Protein AF-R7NFV8-F1 (afdb_monomer_lite)

Sequence (169 aa):
MNHKGFTILELLISIALISVVLLLLLKVMMSLEVINHDTSYASDDEIARTEMIKKIEQDFLDYHLNGLTIKKENDSLIIELQLDELKRITVTSNSIMYDDEEYFLKSKNASYDLCLDYEYMDLEQDYYLLTFSIPVLIEGVNTTKQDDLTFTYLGMKNENTSYPSTYTC

Radius of gyration: 20.71 Å; chains: 1; bounding box: 67×46×41 Å

Structure (mmCIF, N/CA/C/O backbone):
data_AF-R7NFV8-F1
#
_entry.id   AF-R7NFV8-F1
#
loop_
_atom_site.group_PDB
_atom_site.id
_atom_site.type_symbol
_atom_site.label_atom_id
_atom_site.label_alt_id
_atom_site.label_comp_id
_atom_site.label_asym_id
_atom_site.label_entity_id
_atom_site.label_seq_id
_atom_site.pdbx_PDB_ins_code
_atom_site.Cartn_x
_atom_site.Cartn_y
_atom_site.Cartn_z
_atom_site.occupancy
_atom_site.B_iso_or_equiv
_atom_site.auth_seq_id
_atom_site.auth_comp_id
_atom_site.auth_asym_id
_atom_site.auth_atom_id
_atom_site.pdbx_PDB_model_num
ATOM 1 N N . MET A 1 1 ? 49.005 28.735 -12.811 1.00 37.06 1 MET A N 1
ATOM 2 C CA . MET A 1 1 ? 47.744 29.138 -12.151 1.00 37.06 1 MET A CA 1
ATOM 3 C C . MET A 1 1 ? 46.679 29.207 -13.238 1.00 37.06 1 MET A C 1
ATOM 5 O O . MET A 1 1 ? 46.740 30.099 -14.068 1.00 37.06 1 MET A O 1
ATOM 9 N N . ASN A 1 2 ? 45.834 28.180 -13.356 1.00 43.53 2 ASN A N 1
ATOM 10 C CA . ASN A 1 2 ? 44.976 27.961 -14.527 1.00 43.53 2 ASN A CA 1
ATOM 11 C C . ASN A 1 2 ? 43.636 28.687 -14.318 1.00 43.53 2 ASN A C 1
ATOM 13 O O . ASN A 1 2 ? 42.819 28.237 -13.520 1.00 43.53 2 ASN A O 1
ATOM 17 N N . HIS A 1 3 ? 43.432 29.839 -14.958 1.00 51.91 3 HIS A N 1
ATOM 18 C CA . HIS A 1 3 ? 42.148 30.545 -14.927 1.00 51.91 3 HIS A CA 1
ATOM 19 C C . HIS A 1 3 ? 41.185 29.863 -15.906 1.00 51.91 3 HIS A C 1
ATOM 21 O O . HIS A 1 3 ? 41.118 30.224 -17.078 1.00 51.91 3 HIS A O 1
ATOM 27 N N . LYS A 1 4 ? 40.457 28.844 -15.435 1.00 56.81 4 LYS A N 1
ATOM 28 C CA . LYS A 1 4 ? 39.289 28.321 -16.151 1.00 56.81 4 LYS A CA 1
ATOM 29 C C . LYS A 1 4 ? 38.144 29.316 -15.959 1.00 56.81 4 LYS A C 1
ATOM 31 O O . LYS A 1 4 ? 37.548 29.369 -14.889 1.00 56.81 4 LYS A O 1
ATOM 36 N N . GLY A 1 5 ? 37.898 30.149 -16.967 1.00 60.69 5 GLY A N 1
ATOM 37 C CA . GLY A 1 5 ? 36.712 30.999 -17.016 1.00 60.69 5 GLY A CA 1
ATOM 38 C C . GLY A 1 5 ? 35.465 30.132 -17.163 1.00 60.69 5 GLY A C 1
ATOM 39 O O . GLY A 1 5 ? 35.409 29.296 -18.061 1.00 60.69 5 GLY A O 1
ATOM 40 N N . PHE A 1 6 ? 34.497 30.321 -16.268 1.00 66.62 6 PHE A N 1
ATOM 41 C CA . PHE A 1 6 ? 33.158 29.745 -16.383 1.00 66.62 6 PHE A CA 1
ATOM 42 C C . PHE A 1 6 ? 32.516 30.217 -17.691 1.00 66.62 6 PHE A C 1
ATOM 44 O O . PHE A 1 6 ? 32.538 31.415 -17.991 1.00 66.62 6 PHE A O 1
ATOM 51 N N . THR A 1 7 ? 31.955 29.303 -18.481 1.00 81.06 7 THR A N 1
ATOM 52 C CA . THR A 1 7 ? 31.259 29.695 -19.710 1.00 81.06 7 THR A CA 1
ATOM 53 C C . THR A 1 7 ? 29.875 30.261 -19.379 1.00 81.06 7 THR A C 1
ATOM 55 O O . THR A 1 7 ? 29.208 29.828 -18.440 1.00 81.06 7 THR A O 1
ATOM 58 N N . ILE A 1 8 ? 29.409 31.236 -20.166 1.00 76.50 8 ILE A N 1
ATOM 59 C CA . ILE A 1 8 ? 28.071 31.845 -20.004 1.00 76.50 8 ILE A CA 1
ATOM 60 C C . ILE A 1 8 ? 26.961 30.778 -20.093 1.00 76.50 8 ILE A C 1
ATOM 62 O O . ILE A 1 8 ? 25.933 30.890 -19.429 1.00 76.50 8 ILE A O 1
ATOM 66 N N . LEU A 1 9 ? 27.188 29.715 -20.869 1.00 81.12 9 LEU A N 1
ATOM 67 C CA . LEU A 1 9 ? 26.267 28.588 -21.002 1.00 81.12 9 LEU A CA 1
ATOM 68 C C . LEU A 1 9 ? 26.143 27.779 -19.699 1.00 81.12 9 LEU A C 1
ATOM 70 O O . LEU A 1 9 ? 25.030 27.488 -19.270 1.00 81.12 9 LEU A O 1
ATOM 74 N N . GLU A 1 10 ? 27.260 27.464 -19.038 1.00 75.50 10 GLU A N 1
ATOM 75 C CA . GLU A 1 10 ? 27.258 26.768 -17.740 1.00 75.50 10 GLU A CA 1
ATOM 76 C C . GLU A 1 10 ? 26.573 27.603 -16.649 1.00 75.50 10 GLU A C 1
ATOM 78 O O . GLU A 1 10 ? 25.870 27.058 -15.794 1.00 75.50 10 GLU A O 1
ATOM 83 N N . LEU A 1 11 ? 26.713 28.932 -16.708 1.00 82.88 11 LEU A N 1
ATOM 84 C CA . LEU A 1 11 ? 26.021 29.852 -15.806 1.00 82.88 11 LEU A CA 1
ATOM 85 C C . LEU A 1 11 ? 24.496 29.794 -16.001 1.00 82.88 11 LEU A C 1
ATOM 87 O O . LEU A 1 11 ? 23.756 29.692 -15.024 1.00 82.88 11 LEU A O 1
ATOM 91 N N . LEU A 1 12 ? 24.022 29.816 -17.251 1.00 84.69 12 LEU A N 1
ATOM 92 C CA . LEU A 1 12 ? 22.592 29.740 -17.570 1.00 84.69 12 LEU A CA 1
ATOM 93 C C . LEU A 1 12 ? 21.969 28.408 -17.134 1.00 84.69 12 LEU A C 1
ATOM 95 O O . LEU A 1 12 ? 20.886 28.406 -16.549 1.00 84.69 12 LEU A O 1
ATOM 99 N N . ILE A 1 13 ? 22.667 27.290 -17.360 1.00 85.88 13 ILE A N 1
ATOM 100 C CA . ILE A 1 13 ? 22.213 25.960 -16.927 1.00 85.88 13 ILE A CA 1
ATOM 101 C C . ILE A 1 13 ? 22.124 25.897 -15.396 1.00 85.88 13 ILE A C 1
ATOM 103 O O . ILE A 1 13 ? 21.142 25.395 -14.853 1.00 85.88 13 ILE A O 1
ATOM 107 N N . SER A 1 14 ? 23.108 26.463 -14.694 1.00 87.38 14 SER A N 1
ATOM 108 C CA . SER A 1 14 ? 23.129 26.483 -13.227 1.00 87.38 14 SER A CA 1
ATOM 109 C C . SER A 1 14 ? 21.965 27.291 -12.644 1.00 87.38 14 SER A C 1
ATOM 111 O O . SER A 1 14 ? 21.309 26.837 -11.711 1.00 87.38 14 SER A O 1
ATOM 113 N N . ILE A 1 15 ? 21.653 28.459 -13.220 1.00 89.38 15 ILE A N 1
ATOM 114 C CA . ILE A 1 15 ? 20.512 29.287 -12.790 1.00 89.38 15 ILE A CA 1
ATOM 115 C C . ILE A 1 15 ? 19.184 28.558 -13.040 1.00 89.38 15 ILE A C 1
ATOM 117 O O . ILE A 1 15 ? 18.310 28.568 -12.172 1.00 89.38 15 ILE A O 1
ATOM 121 N N . ALA A 1 16 ? 19.040 27.891 -14.189 1.00 86.88 16 ALA A N 1
ATOM 122 C CA . ALA A 1 16 ? 17.842 27.118 -14.508 1.00 86.88 16 ALA A CA 1
ATOM 123 C C . ALA A 1 16 ? 17.628 25.965 -13.513 1.00 86.88 16 ALA A C 1
ATOM 125 O O . ALA A 1 16 ? 16.528 25.808 -12.984 1.00 86.88 16 ALA A O 1
ATOM 126 N N . LEU A 1 17 ? 18.684 25.212 -13.190 1.00 82.75 17 LEU A N 1
ATOM 127 C CA . LEU A 1 17 ? 18.621 24.127 -12.207 1.00 82.75 17 LEU A CA 1
ATOM 128 C C . LEU A 1 17 ? 18.264 24.640 -10.807 1.00 82.75 17 LEU A C 1
ATOM 130 O O . LEU A 1 17 ? 17.377 24.082 -10.168 1.00 82.75 17 LEU A O 1
ATOM 134 N N . ILE A 1 18 ? 18.884 25.734 -10.352 1.00 91.31 18 ILE A N 1
ATOM 135 C CA . ILE A 1 18 ? 18.576 26.337 -9.044 1.00 91.31 18 ILE A CA 1
ATOM 136 C C . ILE A 1 18 ? 17.110 26.785 -8.986 1.00 91.31 18 ILE A C 1
ATOM 138 O O . ILE A 1 18 ? 16.441 26.564 -7.979 1.00 91.31 18 ILE A O 1
ATOM 142 N N . SER A 1 19 ? 16.586 27.363 -10.070 1.00 89.12 19 SER A N 1
ATOM 143 C CA . SER A 1 19 ? 15.182 27.777 -10.151 1.00 89.12 19 SER A CA 1
ATOM 144 C C . SER A 1 19 ? 14.215 26.595 -10.060 1.00 89.12 19 SER A C 1
ATOM 146 O O . SER A 1 19 ? 13.200 26.691 -9.372 1.00 89.12 19 SER A O 1
ATOM 148 N N . VAL A 1 20 ? 14.510 25.484 -10.739 1.00 89.69 20 VAL A N 1
ATOM 149 C CA . VAL A 1 20 ? 13.684 24.266 -10.674 1.00 89.69 20 VAL A CA 1
ATOM 150 C C . VAL A 1 20 ? 13.708 23.680 -9.265 1.00 89.69 20 VAL A C 1
ATOM 152 O O . VAL A 1 20 ? 12.654 23.374 -8.713 1.00 89.69 20 VAL A O 1
ATOM 155 N N . VAL A 1 21 ? 14.887 23.601 -8.644 1.00 90.44 21 VAL A N 1
ATOM 156 C CA . VAL A 1 21 ? 15.030 23.118 -7.263 1.00 90.44 21 VAL A CA 1
ATOM 157 C C . VAL A 1 21 ? 14.253 24.003 -6.284 1.00 90.44 21 VAL A C 1
ATOM 159 O O . VAL A 1 21 ? 13.533 23.481 -5.438 1.00 90.44 21 VAL A O 1
ATOM 162 N N . LEU A 1 22 ? 14.316 25.331 -6.423 1.00 87.06 22 LEU A N 1
ATOM 163 C CA . LEU A 1 22 ? 13.552 26.259 -5.583 1.00 87.06 22 LEU A CA 1
ATOM 164 C C . LEU A 1 22 ? 12.037 26.071 -5.722 1.00 87.06 22 LEU A C 1
ATOM 166 O O . LEU A 1 22 ? 11.333 26.097 -4.716 1.00 87.06 22 LEU A O 1
ATOM 170 N N . LEU A 1 23 ? 11.534 25.852 -6.940 1.00 85.50 23 LEU A N 1
ATOM 171 C CA . LEU A 1 23 ? 10.111 25.581 -7.175 1.00 85.50 23 LEU A CA 1
ATOM 172 C C . LEU A 1 23 ? 9.665 24.261 -6.535 1.00 85.50 23 LEU A C 1
ATOM 174 O O . LEU A 1 23 ? 8.587 24.201 -5.944 1.00 85.50 23 LEU A O 1
ATOM 178 N N . LEU A 1 24 ? 10.501 23.221 -6.608 1.00 81.62 24 LEU A N 1
ATOM 179 C CA . LEU A 1 24 ? 10.239 21.943 -5.943 1.00 81.62 24 LEU A CA 1
ATOM 180 C C . LEU A 1 24 ? 10.214 22.104 -4.416 1.00 81.62 24 LEU A C 1
ATOM 182 O O . LEU A 1 24 ? 9.286 21.621 -3.774 1.00 81.62 24 LEU A O 1
ATOM 186 N N . LEU A 1 25 ? 11.165 22.846 -3.838 1.00 82.50 25 LEU A N 1
ATOM 187 C CA . LEU A 1 25 ? 11.202 23.128 -2.398 1.00 82.50 25 LEU A CA 1
ATOM 188 C C . LEU A 1 25 ? 9.992 23.949 -1.930 1.00 82.50 25 LEU A C 1
ATOM 190 O O . LEU A 1 25 ? 9.423 23.652 -0.883 1.00 82.50 25 LEU A O 1
ATOM 194 N N . LEU A 1 26 ? 9.554 24.935 -2.718 1.00 84.44 26 LEU A N 1
ATOM 195 C CA . LEU A 1 26 ? 8.332 25.704 -2.457 1.00 84.44 26 LEU A CA 1
ATOM 196 C C . LEU A 1 26 ? 7.086 24.815 -2.465 1.00 84.44 26 LEU A C 1
ATOM 198 O O . LEU A 1 26 ? 6.229 24.954 -1.596 1.00 84.44 26 LEU A O 1
ATOM 202 N N . LYS A 1 27 ? 6.995 23.876 -3.414 1.00 73.56 27 LYS A N 1
ATOM 203 C CA . LYS A 1 27 ? 5.900 22.900 -3.474 1.00 73.56 27 LYS A CA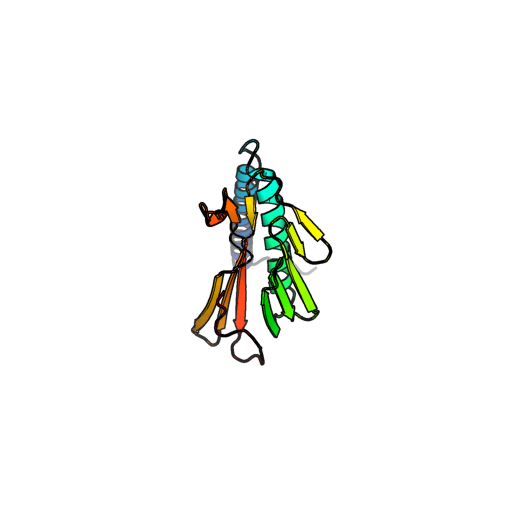 1
ATOM 204 C C . LYS A 1 27 ? 5.889 21.992 -2.242 1.00 73.56 27 LYS A C 1
ATOM 206 O O . LYS A 1 27 ? 4.822 21.742 -1.687 1.00 73.56 27 LYS A O 1
ATOM 211 N N . VAL A 1 28 ? 7.060 21.544 -1.789 1.00 74.25 28 VAL A N 1
ATOM 212 C CA . VAL A 1 28 ? 7.200 20.753 -0.556 1.00 74.25 28 VAL A CA 1
ATOM 213 C C . VAL A 1 28 ? 6.790 21.573 0.669 1.00 74.25 28 VAL A C 1
ATOM 215 O O . VAL A 1 28 ? 5.993 21.092 1.464 1.00 74.25 28 VAL A O 1
ATOM 218 N N . MET A 1 29 ? 7.246 22.825 0.795 1.00 69.69 29 MET A N 1
ATOM 219 C CA . MET A 1 29 ? 6.837 23.719 1.888 1.00 69.69 29 MET A CA 1
ATOM 220 C C . MET A 1 29 ? 5.328 23.957 1.918 1.00 69.69 29 MET A C 1
ATOM 222 O O . MET A 1 29 ? 4.729 23.842 2.978 1.00 69.69 29 MET A O 1
ATOM 226 N N . MET A 1 30 ? 4.706 24.244 0.771 1.00 70.88 30 MET A N 1
ATOM 227 C CA . MET A 1 30 ? 3.252 24.420 0.698 1.00 70.88 30 MET A CA 1
ATOM 228 C C . MET A 1 30 ? 2.504 23.134 1.065 1.00 70.88 30 MET A C 1
ATOM 230 O O . MET A 1 30 ? 1.488 23.199 1.745 1.00 70.88 30 MET A O 1
ATOM 234 N N . SER A 1 31 ? 3.024 21.967 0.674 1.00 61.91 31 SER A N 1
ATOM 235 C CA . SER A 1 31 ? 2.442 20.676 1.068 1.00 61.91 31 SER A CA 1
ATOM 236 C C . SER A 1 31 ? 2.544 20.457 2.583 1.00 61.91 31 SER A C 1
ATOM 238 O O . SER A 1 31 ? 1.590 20.006 3.202 1.00 61.91 31 SER A O 1
ATOM 240 N N . LEU A 1 32 ? 3.666 20.845 3.199 1.00 56.72 32 LEU A N 1
ATOM 241 C CA . LEU A 1 32 ? 3.853 20.798 4.653 1.00 56.72 32 LEU A CA 1
ATOM 242 C C . LEU A 1 32 ? 2.972 21.808 5.400 1.00 56.72 32 LEU A C 1
ATOM 244 O O . LEU A 1 32 ? 2.515 21.521 6.499 1.00 56.72 32 LEU A O 1
ATOM 248 N N . GLU A 1 33 ? 2.727 22.986 4.830 1.00 53.47 33 GLU A N 1
ATOM 249 C CA . GLU A 1 33 ? 1.877 24.009 5.446 1.00 53.47 33 GLU A CA 1
ATOM 250 C C . GLU A 1 33 ? 0.397 23.613 5.421 1.00 53.47 33 GLU A C 1
ATOM 252 O O . GLU A 1 33 ? -0.295 23.810 6.417 1.00 53.47 33 GLU A O 1
ATOM 257 N N . VAL A 1 34 ? -0.060 22.963 4.343 1.00 56.78 34 VAL A N 1
ATOM 258 C CA . VAL A 1 34 ? -1.396 22.344 4.273 1.00 56.78 34 VAL A CA 1
ATOM 259 C C . VAL A 1 34 ? -1.556 21.261 5.347 1.00 56.78 34 VAL A C 1
ATOM 261 O O . VAL A 1 34 ? -2.577 21.234 6.023 1.00 56.78 34 VAL A O 1
ATOM 264 N N . ILE A 1 35 ? -0.522 20.450 5.595 1.00 55.91 35 ILE A N 1
ATOM 265 C CA . ILE A 1 35 ? -0.510 19.455 6.685 1.00 55.91 35 ILE A CA 1
ATOM 266 C C . ILE A 1 35 ? -0.580 20.118 8.078 1.00 55.91 35 ILE A C 1
ATOM 268 O O . ILE A 1 35 ? -1.114 19.538 9.019 1.00 55.91 35 ILE A O 1
ATOM 272 N N . ASN A 1 36 ? -0.052 21.337 8.236 1.00 45.16 36 ASN A N 1
ATOM 273 C CA . ASN A 1 36 ? 0.121 21.976 9.545 1.00 45.16 36 ASN A CA 1
ATOM 274 C C . ASN A 1 36 ? -1.062 22.869 9.978 1.00 45.16 36 ASN A C 1
ATOM 276 O O . ASN A 1 36 ? -1.108 23.290 11.134 1.00 45.16 36 ASN A O 1
ATOM 280 N N . HIS A 1 37 ? -1.992 23.201 9.073 1.00 43.47 37 HIS A N 1
ATOM 281 C CA . HIS A 1 37 ? -3.049 24.192 9.328 1.00 43.47 37 HIS A CA 1
ATOM 282 C C . HIS A 1 37 ? -4.495 23.663 9.309 1.00 43.47 37 HIS A C 1
ATOM 284 O O . HIS A 1 37 ? -5.402 24.463 9.554 1.00 43.47 37 HIS A O 1
ATOM 290 N N . ASP A 1 38 ? -4.724 22.356 9.125 1.00 42.81 38 ASP A N 1
ATOM 291 C CA . ASP A 1 38 ? -6.040 21.737 9.339 1.00 42.81 38 ASP A CA 1
ATOM 292 C C . ASP A 1 38 ? -6.105 21.010 10.691 1.00 42.81 38 ASP A C 1
ATOM 294 O O . ASP A 1 38 ? -5.294 20.151 11.032 1.00 42.81 38 ASP A O 1
ATOM 298 N N . THR A 1 39 ? -7.065 21.415 11.524 1.00 47.22 39 THR A N 1
ATOM 299 C CA . THR A 1 39 ? -7.125 21.020 12.938 1.00 47.22 39 THR A CA 1
ATOM 300 C C . THR A 1 39 ? -7.970 19.760 13.174 1.00 47.22 39 THR A C 1
ATOM 302 O O . THR A 1 39 ? -9.163 19.720 12.895 1.00 47.22 39 THR A O 1
ATOM 305 N N . SER A 1 40 ? -7.347 18.781 13.845 1.00 51.44 40 SER A N 1
ATOM 306 C CA . SER A 1 40 ? -7.930 17.883 14.865 1.00 51.44 40 SER A CA 1
ATOM 307 C C . SER A 1 40 ? -8.701 16.606 14.465 1.00 51.44 40 SER A C 1
ATOM 309 O O . SER A 1 40 ? -9.292 15.981 15.349 1.00 51.44 40 SER A O 1
ATOM 311 N N . TYR A 1 41 ? -8.659 16.132 13.221 1.00 48.50 41 TYR A N 1
ATOM 312 C CA . TYR A 1 41 ? -9.218 14.801 12.893 1.00 48.50 41 TYR A CA 1
ATOM 313 C C . TYR A 1 41 ? -8.418 14.058 11.819 1.00 48.50 41 TYR A C 1
ATOM 315 O O . TYR A 1 41 ? -8.156 12.871 11.971 1.00 48.50 41 TYR A O 1
ATOM 323 N N . ALA A 1 42 ? -7.978 14.776 10.786 1.00 54.31 42 ALA A N 1
ATOM 324 C CA . ALA A 1 42 ? -7.339 14.197 9.613 1.00 54.31 42 ALA A CA 1
ATOM 325 C C . ALA A 1 42 ? -5.816 14.018 9.769 1.00 54.31 42 ALA A C 1
ATOM 327 O O . ALA A 1 42 ? -5.274 13.008 9.340 1.00 54.31 42 ALA A O 1
ATOM 328 N N . SER A 1 43 ? -5.132 14.917 10.488 1.00 63.19 43 SER A N 1
ATOM 329 C CA . SER A 1 43 ? -3.665 15.009 10.432 1.00 63.19 43 SER A CA 1
ATOM 330 C C . SER A 1 43 ? -2.923 13.746 10.869 1.00 63.19 43 SER A C 1
ATOM 332 O O . SER A 1 43 ? -1.968 13.363 10.218 1.00 63.19 43 SER A O 1
ATOM 334 N N . ASP A 1 44 ? -3.314 13.086 11.961 1.00 67.81 44 ASP A N 1
ATOM 335 C CA . ASP A 1 44 ? -2.522 11.973 12.506 1.00 67.81 44 ASP A CA 1
ATOM 336 C C . ASP A 1 44 ? -2.641 10.694 11.666 1.00 67.81 44 ASP A C 1
ATOM 338 O O . ASP A 1 44 ? -1.629 10.043 11.405 1.00 67.81 44 ASP A O 1
ATOM 342 N N . ASP A 1 45 ? -3.865 10.336 11.261 1.00 75.88 45 ASP A N 1
ATOM 343 C CA . ASP A 1 45 ? -4.117 9.181 10.391 1.00 75.88 45 ASP A CA 1
ATOM 344 C C . ASP A 1 45 ? -3.588 9.471 8.968 1.00 75.88 45 ASP A C 1
ATOM 346 O O . ASP A 1 45 ? -3.030 8.582 8.327 1.00 75.88 45 ASP A O 1
ATOM 350 N N . GLU A 1 46 ? -3.674 10.721 8.488 1.00 77.12 46 GLU A N 1
ATOM 351 C CA . GLU A 1 46 ? -3.064 11.164 7.223 1.00 77.12 46 GLU A CA 1
ATOM 352 C C . GLU A 1 46 ? -1.536 11.142 7.256 1.00 77.12 46 GLU A C 1
ATOM 354 O O . GLU A 1 46 ? -0.921 10.691 6.290 1.00 77.12 46 GLU A O 1
ATOM 359 N N . ILE A 1 47 ? -0.908 11.607 8.342 1.00 78.31 47 ILE A N 1
ATOM 360 C CA . ILE A 1 47 ? 0.550 11.582 8.514 1.00 78.31 47 ILE A CA 1
ATOM 361 C C . ILE A 1 47 ? 1.027 10.133 8.531 1.00 78.31 47 ILE A C 1
ATOM 363 O O . ILE A 1 47 ? 1.888 9.783 7.731 1.00 78.31 47 ILE A O 1
ATOM 367 N N . ALA A 1 48 ? 0.429 9.280 9.368 1.00 79.88 48 ALA A N 1
ATOM 368 C CA . ALA A 1 48 ? 0.757 7.857 9.442 1.00 79.88 48 ALA A CA 1
ATOM 369 C C . ALA A 1 48 ? 0.626 7.164 8.076 1.00 79.88 48 ALA A C 1
ATOM 371 O O . ALA A 1 48 ? 1.531 6.458 7.628 1.00 79.88 48 ALA A O 1
ATOM 372 N N . ARG A 1 49 ? -0.485 7.420 7.378 1.00 83.19 49 ARG A N 1
ATOM 373 C CA . ARG A 1 49 ? -0.733 6.905 6.031 1.00 83.19 49 ARG A CA 1
ATOM 374 C C . ARG A 1 49 ? 0.319 7.386 5.034 1.00 83.19 49 ARG A C 1
ATOM 376 O O . ARG A 1 49 ? 0.861 6.587 4.277 1.00 83.19 49 ARG A O 1
ATOM 383 N N . THR A 1 50 ? 0.619 8.681 5.044 1.00 82.62 50 THR A N 1
ATOM 384 C CA . THR A 1 50 ? 1.601 9.301 4.146 1.00 82.62 50 THR A CA 1
ATOM 385 C C . THR A 1 50 ? 3.003 8.758 4.400 1.00 82.62 50 THR A C 1
ATOM 387 O O . THR A 1 50 ? 3.732 8.486 3.450 1.00 82.62 50 THR A O 1
ATOM 390 N N . GLU A 1 51 ? 3.388 8.575 5.663 1.00 83.88 51 GLU A N 1
ATOM 391 C CA . GLU A 1 51 ? 4.664 7.966 6.042 1.00 83.88 51 GLU A CA 1
ATOM 392 C C . GLU A 1 51 ? 4.776 6.538 5.510 1.00 83.88 51 GLU A C 1
ATOM 394 O O . GLU A 1 51 ? 5.787 6.199 4.894 1.00 83.88 51 GLU A O 1
ATOM 399 N N . MET A 1 52 ? 3.722 5.734 5.662 1.00 85.50 52 MET A N 1
ATOM 400 C CA . MET A 1 52 ? 3.701 4.365 5.158 1.00 85.50 52 MET A CA 1
ATOM 401 C C . MET A 1 52 ? 3.759 4.295 3.629 1.00 85.50 52 MET A C 1
ATOM 403 O O . MET A 1 52 ? 4.575 3.547 3.089 1.00 85.50 52 MET A O 1
ATOM 407 N N . ILE A 1 53 ? 2.940 5.090 2.928 1.00 87.19 53 ILE A N 1
ATOM 408 C CA . ILE A 1 53 ? 2.974 5.182 1.459 1.00 87.19 53 ILE A CA 1
ATOM 409 C C . ILE A 1 53 ? 4.376 5.566 1.005 1.00 87.19 53 ILE A C 1
ATOM 411 O O . ILE A 1 53 ? 4.969 4.871 0.186 1.00 87.19 53 ILE A O 1
ATOM 415 N N . LYS A 1 54 ? 4.947 6.613 1.604 1.00 86.31 54 LYS A N 1
ATOM 416 C CA . LYS A 1 54 ? 6.291 7.076 1.275 1.00 86.31 54 LYS A CA 1
ATOM 417 C C . LYS A 1 54 ? 7.347 5.995 1.502 1.00 86.31 54 LYS A C 1
ATOM 419 O O . LYS A 1 54 ? 8.241 5.871 0.674 1.00 86.31 54 LYS A O 1
ATOM 424 N N . LYS A 1 55 ? 7.276 5.239 2.601 1.00 87.56 55 LYS A N 1
ATOM 425 C CA . LYS A 1 55 ? 8.243 4.172 2.908 1.00 87.56 55 LYS A CA 1
ATOM 426 C C . LYS A 1 55 ? 8.197 3.066 1.849 1.00 87.56 55 LYS A C 1
ATOM 428 O O . LYS A 1 55 ? 9.236 2.692 1.319 1.00 87.56 55 LYS A O 1
ATOM 433 N N . ILE A 1 56 ? 6.999 2.609 1.487 1.00 89.00 56 ILE A N 1
ATOM 434 C CA . ILE A 1 56 ? 6.805 1.563 0.470 1.00 89.00 56 ILE A CA 1
ATOM 435 C C . ILE A 1 56 ? 7.192 2.066 -0.929 1.00 89.00 56 ILE A C 1
ATOM 437 O O . ILE A 1 56 ? 7.886 1.369 -1.664 1.00 89.00 56 ILE A O 1
ATOM 441 N N . GLU A 1 57 ? 6.790 3.283 -1.304 1.00 86.75 57 GLU A N 1
ATOM 442 C CA . GLU A 1 57 ? 7.168 3.877 -2.592 1.00 86.75 57 GLU A CA 1
ATOM 443 C C . GLU A 1 57 ? 8.672 4.140 -2.687 1.00 86.75 57 GLU A C 1
ATOM 445 O O . GLU A 1 57 ? 9.255 3.995 -3.758 1.00 86.75 57 GLU A O 1
ATOM 450 N N . GLN A 1 58 ? 9.325 4.498 -1.580 1.00 87.06 58 GLN A N 1
ATOM 451 C CA . GLN A 1 58 ? 10.775 4.621 -1.552 1.00 87.06 58 GLN A CA 1
ATOM 452 C C . GLN A 1 58 ? 11.449 3.260 -1.779 1.00 87.06 58 GLN A C 1
ATOM 454 O O . GLN A 1 58 ? 12.359 3.183 -2.598 1.00 87.06 58 GLN A O 1
ATOM 459 N N . ASP A 1 59 ? 10.954 2.181 -1.166 1.00 88.56 59 ASP A N 1
ATOM 460 C CA . ASP A 1 59 ? 11.460 0.829 -1.434 1.00 88.56 59 ASP A CA 1
ATOM 461 C C . ASP A 1 59 ? 11.248 0.407 -2.898 1.00 88.56 59 ASP A C 1
ATOM 463 O O . ASP A 1 59 ? 12.082 -0.290 -3.464 1.00 88.56 59 ASP A O 1
ATOM 467 N N . PHE A 1 60 ? 10.177 0.858 -3.553 1.00 88.56 60 PHE A N 1
ATOM 468 C CA . PHE A 1 60 ? 9.966 0.653 -4.993 1.00 88.56 60 PHE A CA 1
ATOM 469 C C . PHE A 1 60 ? 10.938 1.427 -5.890 1.00 88.56 60 PHE A C 1
ATOM 471 O O . PHE A 1 60 ? 11.152 1.035 -7.039 1.00 88.56 60 PHE A O 1
ATOM 478 N N . LEU A 1 61 ? 11.495 2.536 -5.401 1.00 86.44 61 LEU A N 1
ATOM 479 C CA . LEU A 1 61 ? 12.529 3.299 -6.103 1.00 86.44 61 LEU A CA 1
ATOM 480 C C . LEU A 1 61 ? 13.924 2.724 -5.850 1.00 86.44 61 LEU A C 1
ATOM 482 O O . LEU A 1 61 ? 14.758 2.725 -6.757 1.00 86.44 61 LEU A O 1
ATOM 486 N N . ASP A 1 62 ? 14.167 2.256 -4.627 1.00 86.75 62 ASP A N 1
ATOM 487 C CA . ASP A 1 62 ? 15.461 1.743 -4.184 1.00 86.75 62 ASP A CA 1
ATOM 488 C C . ASP A 1 62 ? 15.678 0.283 -4.621 1.00 86.75 62 ASP A C 1
ATOM 490 O O . ASP A 1 62 ? 16.811 -0.110 -4.911 1.00 86.75 62 ASP A O 1
ATOM 494 N N . TYR A 1 63 ? 14.601 -0.504 -4.728 1.00 88.81 63 TYR A N 1
ATOM 495 C CA . TYR A 1 63 ? 14.631 -1.926 -5.061 1.00 88.81 63 TYR A CA 1
ATOM 496 C C . TYR A 1 63 ? 13.700 -2.279 -6.217 1.00 88.81 63 TYR A C 1
ATOM 498 O O . TYR A 1 63 ? 12.643 -1.686 -6.433 1.00 88.81 63 TYR A O 1
ATOM 506 N N . HIS A 1 64 ? 14.078 -3.318 -6.954 1.00 86.25 64 HIS A N 1
ATOM 507 C CA . HIS A 1 64 ? 13.284 -3.807 -8.068 1.00 86.25 64 HIS A CA 1
ATOM 508 C C . HIS A 1 64 ? 12.226 -4.815 -7.594 1.00 86.25 64 HIS A C 1
ATOM 510 O O . HIS A 1 64 ? 12.551 -5.781 -6.905 1.00 86.25 64 HIS A O 1
ATOM 516 N N . LEU A 1 65 ? 10.958 -4.622 -7.973 1.00 88.94 65 LEU A N 1
ATOM 517 C CA . LEU A 1 65 ? 9.865 -5.525 -7.608 1.00 88.94 65 LEU A CA 1
ATOM 518 C C . LEU A 1 65 ? 9.816 -6.697 -8.585 1.00 88.94 65 LEU A C 1
ATOM 520 O O . LEU A 1 65 ? 9.210 -6.592 -9.634 1.00 88.94 65 LEU A O 1
ATOM 524 N N . ASN A 1 66 ? 10.380 -7.846 -8.230 1.00 89.06 66 ASN A N 1
ATOM 525 C CA . ASN A 1 66 ? 10.410 -9.053 -9.065 1.00 89.06 66 ASN A CA 1
ATOM 526 C C . ASN A 1 66 ? 9.074 -9.818 -9.100 1.00 89.06 66 ASN A C 1
ATOM 528 O O . ASN A 1 66 ? 8.812 -10.618 -10.003 1.00 89.06 66 ASN A O 1
ATOM 532 N N . GLY A 1 67 ? 8.212 -9.599 -8.110 1.00 89.62 67 GLY A N 1
ATOM 533 C CA . GLY A 1 67 ? 6.944 -10.304 -8.020 1.00 89.62 67 GLY A CA 1
ATOM 534 C C . GLY A 1 67 ? 6.025 -9.758 -6.942 1.00 89.62 67 GLY A C 1
ATOM 535 O O . GLY A 1 67 ? 6.457 -9.130 -5.976 1.00 89.62 67 GLY A O 1
ATOM 536 N N . LEU A 1 68 ? 4.737 -10.024 -7.119 1.00 92.12 68 LEU A N 1
ATOM 537 C CA . LEU A 1 68 ? 3.679 -9.606 -6.209 1.00 92.12 68 LEU A CA 1
ATOM 538 C C . LEU A 1 68 ? 2.786 -10.803 -5.915 1.00 92.12 68 LEU A C 1
ATOM 540 O O . LEU A 1 68 ? 2.361 -11.515 -6.822 1.00 92.12 68 LEU A O 1
ATOM 544 N N . THR A 1 69 ? 2.477 -11.035 -4.647 1.00 92.31 69 THR A N 1
ATOM 545 C CA . THR A 1 69 ? 1.481 -12.032 -4.251 1.00 92.31 69 THR A CA 1
ATOM 546 C C . THR A 1 69 ? 0.489 -11.398 -3.299 1.00 92.31 69 THR A C 1
ATOM 548 O O . THR A 1 69 ? 0.878 -10.838 -2.282 1.00 92.31 69 THR A O 1
ATOM 551 N N . ILE A 1 70 ? -0.797 -11.510 -3.622 1.00 93.00 70 ILE A N 1
ATOM 552 C CA . ILE A 1 70 ? -1.889 -10.973 -2.812 1.00 93.00 70 ILE A CA 1
ATOM 553 C C . ILE A 1 70 ? -2.708 -12.153 -2.294 1.00 93.00 70 ILE A C 1
ATOM 555 O O . ILE A 1 70 ? -3.155 -12.997 -3.073 1.00 93.00 70 ILE A O 1
ATOM 559 N N . LYS A 1 71 ? -2.894 -12.229 -0.976 1.00 91.56 71 LYS A N 1
ATOM 560 C CA . LYS A 1 71 ? -3.633 -13.296 -0.293 1.00 91.56 71 LYS A CA 1
ATOM 561 C C . LYS A 1 71 ? -4.617 -12.678 0.688 1.00 91.56 71 LYS A C 1
ATOM 563 O O . LYS A 1 71 ? -4.210 -11.969 1.600 1.00 91.56 71 LYS A O 1
ATOM 568 N N . LYS A 1 72 ? -5.902 -12.980 0.521 1.00 90.38 72 LYS A N 1
ATOM 569 C CA . LYS A 1 72 ? -6.930 -12.660 1.513 1.00 90.38 72 LYS A CA 1
ATOM 570 C C . LYS A 1 72 ? -7.123 -13.859 2.434 1.00 90.38 72 LYS A C 1
ATOM 572 O O . LYS A 1 72 ? -7.438 -14.952 1.965 1.00 90.38 72 LYS A O 1
ATOM 577 N N . GLU A 1 73 ? -6.931 -13.644 3.724 1.00 90.25 73 GLU A N 1
ATOM 578 C CA . GLU A 1 73 ? -7.281 -14.577 4.792 1.00 90.25 73 GLU A CA 1
ATOM 579 C C . GLU A 1 73 ? -8.578 -14.107 5.477 1.00 90.25 73 GLU A C 1
ATOM 581 O O . GLU A 1 73 ? -9.206 -13.139 5.046 1.00 90.25 73 GLU A O 1
ATOM 586 N N . ASN A 1 74 ? -9.033 -14.815 6.516 1.00 86.31 74 ASN A N 1
ATOM 587 C CA . ASN A 1 74 ? -10.322 -14.512 7.153 1.00 86.31 74 ASN A CA 1
ATOM 588 C C . ASN A 1 74 ? -10.365 -13.105 7.773 1.00 86.31 74 ASN A C 1
ATOM 590 O O . ASN A 1 74 ? -11.359 -12.406 7.604 1.00 86.31 74 ASN A O 1
ATOM 594 N N . ASP A 1 75 ? -9.286 -12.704 8.452 1.00 92.50 75 ASP A N 1
ATOM 595 C CA . ASP A 1 75 ? -9.218 -11.459 9.234 1.00 92.50 75 ASP A CA 1
ATOM 596 C C . ASP A 1 75 ? -8.082 -10.530 8.775 1.00 92.50 75 ASP A C 1
ATOM 598 O O . ASP A 1 75 ? -7.809 -9.503 9.401 1.00 92.50 75 ASP A O 1
ATOM 602 N N . SER A 1 76 ? -7.393 -10.896 7.693 1.00 94.88 76 SER A N 1
ATOM 603 C CA . SER A 1 76 ? -6.256 -10.143 7.185 1.00 94.88 76 SER A CA 1
ATOM 604 C C . SER A 1 76 ? -6.115 -10.235 5.670 1.00 94.88 76 SER A C 1
ATOM 606 O O . SER A 1 76 ? -6.551 -11.184 5.017 1.00 94.88 76 SER A O 1
ATOM 608 N N . LEU A 1 77 ? -5.467 -9.224 5.112 1.00 95.31 77 LEU A N 1
ATOM 609 C CA . LEU A 1 77 ? -4.987 -9.184 3.743 1.00 95.31 77 LEU A CA 1
ATOM 610 C C . LEU A 1 77 ? -3.459 -9.124 3.790 1.00 95.31 77 LEU A C 1
ATOM 612 O O . LEU A 1 77 ? -2.874 -8.282 4.468 1.00 95.31 77 LEU A O 1
ATOM 616 N N . ILE A 1 78 ? -2.812 -10.037 3.075 1.00 94.88 78 ILE A N 1
ATOM 617 C CA . ILE A 1 78 ? -1.359 -10.163 3.013 1.00 94.88 78 ILE A CA 1
ATOM 618 C C . ILE A 1 78 ? -0.907 -9.848 1.591 1.00 94.88 78 ILE A C 1
ATOM 620 O O . ILE A 1 78 ? -1.310 -10.520 0.638 1.00 94.88 78 ILE A O 1
ATOM 624 N N . ILE A 1 79 ? -0.033 -8.854 1.460 1.00 95.00 79 ILE A N 1
ATOM 625 C CA . ILE A 1 79 ? 0.606 -8.470 0.202 1.00 95.00 79 ILE A CA 1
ATOM 626 C C . ILE A 1 79 ? 2.104 -8.732 0.353 1.00 95.00 79 ILE A C 1
ATOM 628 O O . ILE A 1 79 ? 2.789 -8.094 1.150 1.00 95.00 79 ILE A O 1
ATOM 632 N N . GLU A 1 80 ? 2.614 -9.711 -0.383 1.00 94.81 80 GLU A N 1
ATOM 633 C CA . GLU A 1 80 ? 4.030 -10.068 -0.406 1.00 94.81 80 GLU A CA 1
ATOM 634 C C . GLU A 1 80 ? 4.691 -9.408 -1.617 1.00 94.81 80 GLU A C 1
ATOM 636 O O . GLU A 1 80 ? 4.339 -9.691 -2.766 1.00 94.81 80 GLU A O 1
ATOM 641 N N . LEU A 1 81 ? 5.647 -8.527 -1.331 1.00 93.69 81 LEU A N 1
ATOM 642 C CA . LEU A 1 81 ? 6.455 -7.794 -2.293 1.00 93.69 81 LEU A CA 1
ATOM 643 C C . LEU A 1 81 ? 7.794 -8.521 -2.424 1.00 93.69 81 LEU A C 1
ATOM 645 O O . LEU A 1 81 ? 8.621 -8.502 -1.511 1.00 93.69 81 LEU A O 1
ATOM 649 N N . GLN A 1 82 ? 8.002 -9.203 -3.546 1.00 92.81 82 GLN A N 1
ATOM 650 C CA . GLN A 1 82 ? 9.276 -9.851 -3.848 1.00 92.81 82 GLN A CA 1
ATOM 651 C C . GLN A 1 82 ? 10.216 -8.797 -4.431 1.00 92.81 82 GLN A C 1
ATOM 653 O O . GLN A 1 82 ? 10.366 -8.710 -5.646 1.00 92.81 82 GLN A O 1
ATOM 658 N N . LEU A 1 83 ? 10.792 -7.956 -3.573 1.00 88.81 83 LEU A N 1
ATOM 659 C CA . LEU A 1 83 ? 11.848 -7.020 -3.962 1.00 88.81 83 LEU A CA 1
ATOM 660 C C . LEU A 1 83 ? 13.195 -7.777 -4.010 1.00 88.81 83 LEU A C 1
ATOM 662 O O . LEU A 1 83 ? 13.210 -9.002 -4.177 1.00 88.81 83 LEU A O 1
ATOM 666 N N . ASP A 1 84 ? 14.327 -7.091 -3.841 1.00 85.00 84 ASP A N 1
ATOM 667 C CA . ASP A 1 84 ? 15.623 -7.753 -3.591 1.00 85.00 84 ASP A CA 1
ATOM 668 C C . ASP A 1 84 ? 15.583 -8.595 -2.302 1.00 85.00 84 ASP A C 1
ATOM 670 O O . ASP A 1 84 ? 16.179 -9.672 -2.216 1.00 85.00 84 ASP A O 1
ATOM 674 N N . GLU A 1 85 ? 14.814 -8.125 -1.318 1.00 87.81 85 GLU A N 1
ATOM 675 C CA . GLU A 1 85 ? 14.408 -8.869 -0.132 1.00 87.81 85 GLU A CA 1
ATOM 676 C C . GLU A 1 85 ? 12.882 -9.021 -0.107 1.00 87.81 85 GLU A C 1
ATOM 678 O O . GLU A 1 85 ? 12.138 -8.177 -0.608 1.00 87.81 85 GLU A O 1
ATOM 683 N N . LEU A 1 86 ? 12.388 -10.104 0.498 1.00 91.06 86 LEU A N 1
ATOM 684 C CA . LEU A 1 86 ? 10.950 -10.287 0.665 1.00 91.06 86 LEU A CA 1
ATOM 685 C C . LEU A 1 86 ? 10.423 -9.288 1.701 1.00 91.06 86 LEU A C 1
ATOM 687 O O . LEU A 1 86 ? 10.718 -9.414 2.890 1.00 91.06 86 LEU A O 1
ATOM 691 N N . LYS A 1 87 ? 9.586 -8.351 1.257 1.00 94.06 87 LYS A N 1
ATOM 692 C CA . LYS A 1 87 ? 8.829 -7.448 2.128 1.00 94.06 87 LYS A CA 1
ATOM 693 C C . LYS A 1 87 ? 7.360 -7.862 2.158 1.00 94.06 87 LYS A C 1
ATOM 695 O O . LYS A 1 87 ? 6.843 -8.483 1.226 1.00 94.06 87 LYS A O 1
ATOM 700 N N . ARG A 1 88 ? 6.672 -7.550 3.254 1.00 95.06 88 ARG A N 1
ATOM 701 C CA . ARG A 1 88 ? 5.268 -7.920 3.457 1.00 95.06 88 ARG A CA 1
ATOM 702 C C . ARG A 1 88 ? 4.490 -6.747 4.026 1.00 95.06 88 ARG A C 1
ATOM 704 O O . ARG A 1 88 ? 4.880 -6.200 5.052 1.00 95.06 88 ARG A O 1
ATOM 711 N N . ILE A 1 89 ? 3.364 -6.439 3.393 1.00 95.81 89 ILE A N 1
ATOM 712 C CA . ILE A 1 89 ? 2.320 -5.582 3.946 1.00 95.81 89 ILE A CA 1
ATOM 713 C C . ILE A 1 89 ? 1.246 -6.508 4.517 1.00 95.81 89 ILE A C 1
ATOM 715 O O . ILE A 1 89 ? 0.740 -7.386 3.815 1.00 95.81 89 ILE A O 1
ATOM 719 N N . THR A 1 90 ? 0.923 -6.343 5.796 1.00 96.00 90 THR A N 1
ATOM 720 C CA . THR A 1 90 ? -0.180 -7.066 6.444 1.00 96.00 90 THR A CA 1
ATOM 721 C C . THR A 1 90 ? -1.237 -6.064 6.856 1.00 96.00 90 THR A C 1
ATOM 723 O O . THR A 1 90 ? -0.938 -5.129 7.588 1.00 96.00 90 THR A O 1
ATOM 726 N N . VAL A 1 91 ? -2.462 -6.259 6.391 1.00 95.56 91 VAL A N 1
ATOM 727 C CA . VAL A 1 91 ? -3.599 -5.383 6.666 1.00 95.56 91 VAL A CA 1
ATOM 728 C C . VAL A 1 91 ? -4.606 -6.169 7.485 1.00 95.56 91 VAL A C 1
ATOM 730 O O . VAL A 1 91 ? -4.965 -7.287 7.122 1.00 95.56 91 VAL A O 1
ATOM 733 N N . THR A 1 92 ? -5.065 -5.591 8.581 1.00 95.75 92 THR A N 1
ATOM 734 C CA . THR A 1 92 ? -6.225 -6.050 9.346 1.00 95.75 92 THR A CA 1
ATOM 735 C C . THR A 1 92 ? -7.306 -4.977 9.267 1.00 95.75 92 THR A C 1
ATOM 737 O O . THR A 1 92 ? -7.077 -3.891 8.741 1.00 95.75 92 THR A O 1
ATOM 740 N N . SER A 1 93 ? -8.493 -5.224 9.819 1.00 93.12 93 SER A N 1
ATOM 741 C CA . SER A 1 93 ? -9.556 -4.213 9.797 1.00 93.12 93 SER A CA 1
ATOM 742 C C . SER A 1 93 ? -9.174 -2.901 10.497 1.00 93.12 93 SER A C 1
ATOM 744 O O . SER A 1 93 ? -9.800 -1.883 10.230 1.00 93.12 93 SER A O 1
ATOM 746 N N . ASN A 1 94 ? -8.206 -2.905 11.423 1.00 92.44 94 ASN A N 1
ATOM 747 C CA . ASN A 1 94 ? -7.849 -1.729 12.226 1.00 92.44 94 ASN A CA 1
ATOM 748 C C . ASN A 1 94 ? -6.381 -1.296 12.115 1.00 92.44 94 ASN A C 1
ATOM 750 O O . ASN A 1 94 ? -6.046 -0.217 12.610 1.00 92.44 94 ASN A O 1
ATOM 754 N N . SER A 1 95 ? -5.518 -2.108 11.506 1.00 93.06 95 SER A N 1
ATOM 755 C CA . SER A 1 95 ? -4.092 -1.828 11.415 1.00 93.06 95 SER A CA 1
ATOM 756 C C . SER A 1 95 ? -3.503 -2.225 10.073 1.00 93.06 95 SER A C 1
ATOM 758 O O . SER A 1 95 ? -4.016 -3.091 9.365 1.00 93.06 95 SER A O 1
ATOM 760 N N . ILE A 1 96 ? -2.394 -1.580 9.741 1.00 94.06 96 ILE A N 1
ATOM 761 C CA . ILE A 1 96 ? -1.528 -1.968 8.640 1.00 94.06 96 ILE A CA 1
ATOM 762 C C . ILE A 1 96 ? -0.094 -2.052 9.152 1.00 94.06 96 ILE A C 1
ATOM 764 O O . ILE A 1 96 ? 0.358 -1.196 9.910 1.00 94.06 96 ILE A O 1
ATOM 768 N N . MET A 1 97 ? 0.611 -3.107 8.762 1.00 94.31 97 MET A N 1
ATOM 769 C CA . MET A 1 97 ? 1.976 -3.385 9.183 1.00 94.31 97 MET A CA 1
ATOM 770 C C . MET A 1 97 ? 2.890 -3.510 7.969 1.00 94.31 97 MET A C 1
ATOM 772 O O . MET A 1 97 ? 2.585 -4.263 7.040 1.00 94.31 97 MET A O 1
ATOM 776 N N . TYR A 1 98 ? 4.023 -2.813 8.011 1.00 94.12 98 TYR A N 1
ATOM 777 C CA . TYR A 1 98 ? 5.093 -2.896 7.023 1.00 94.12 98 TYR A CA 1
ATOM 778 C C . TYR A 1 98 ? 6.449 -2.745 7.713 1.00 94.12 98 TYR A C 1
ATOM 780 O O . TYR A 1 98 ? 6.656 -1.782 8.444 1.00 94.12 98 TYR A O 1
ATOM 788 N N . ASP A 1 99 ? 7.380 -3.669 7.456 1.00 88.31 99 ASP A N 1
ATOM 789 C CA . ASP A 1 99 ? 8.765 -3.576 7.953 1.00 88.31 99 ASP A CA 1
ATOM 790 C C . ASP A 1 99 ? 8.846 -3.383 9.485 1.00 88.31 99 ASP A C 1
ATOM 792 O O . ASP A 1 99 ? 9.479 -2.457 9.982 1.00 88.31 99 ASP A O 1
ATOM 796 N N . ASP A 1 100 ? 8.125 -4.242 10.217 1.00 86.31 100 ASP A N 1
ATOM 797 C CA . ASP A 1 100 ? 7.970 -4.245 11.684 1.00 86.31 100 ASP A CA 1
ATOM 798 C C . ASP A 1 100 ? 7.328 -2.982 12.299 1.00 86.31 100 ASP A C 1
ATOM 800 O O . ASP A 1 100 ? 7.177 -2.887 13.519 1.00 86.31 100 ASP A O 1
ATOM 804 N N . GLU A 1 101 ? 6.881 -2.036 11.473 1.00 88.62 101 GLU A N 1
ATOM 805 C CA . GLU A 1 101 ? 6.109 -0.872 11.897 1.00 88.62 101 GLU A CA 1
ATOM 806 C C . GLU A 1 101 ? 4.618 -1.133 11.681 1.00 88.62 101 GLU A C 1
ATOM 808 O O . GLU A 1 101 ? 4.169 -1.396 10.564 1.00 88.62 101 GLU A O 1
ATOM 813 N N . GLU A 1 102 ? 3.844 -1.056 12.763 1.00 91.88 102 G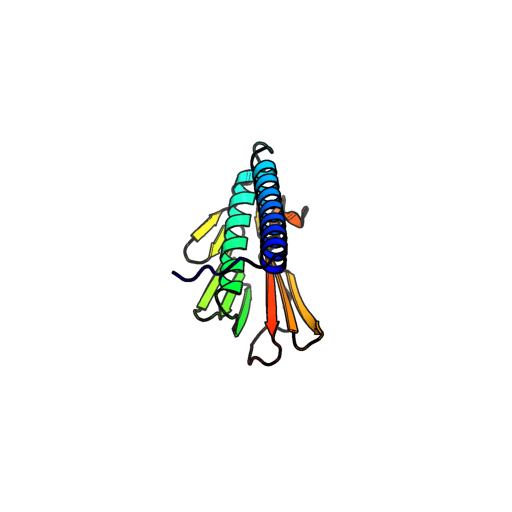LU A N 1
ATOM 814 C CA . GLU A 1 102 ? 2.393 -1.220 12.743 1.00 91.88 102 GLU A CA 1
ATOM 815 C C . GLU A 1 102 ? 1.696 0.112 13.024 1.00 91.88 102 GLU A C 1
ATOM 817 O O . GLU A 1 102 ? 1.973 0.797 14.012 1.00 91.88 102 GLU A O 1
ATOM 822 N N . TYR A 1 103 ? 0.751 0.453 12.156 1.00 88.50 103 TYR A N 1
ATOM 823 C CA . TYR A 1 103 ? -0.023 1.680 12.211 1.00 88.50 103 TYR A CA 1
ATOM 824 C C . TYR A 1 103 ? -1.491 1.344 12.426 1.00 88.50 103 TYR A C 1
ATOM 826 O O . TYR A 1 103 ? -2.123 0.678 11.606 1.00 88.50 103 TYR A O 1
ATOM 834 N N . PHE A 1 104 ? -2.035 1.833 13.535 1.00 89.00 104 PHE A N 1
ATOM 835 C CA . PHE A 1 104 ? -3.439 1.673 13.890 1.00 89.00 104 PHE A CA 1
ATOM 836 C C . PHE A 1 104 ? -4.239 2.890 13.446 1.00 89.00 104 PHE A C 1
ATOM 838 O O . PHE A 1 104 ? -3.815 4.024 13.674 1.00 89.00 104 PHE A O 1
ATOM 845 N N . LEU A 1 105 ? -5.430 2.651 12.900 1.00 86.06 105 LEU A N 1
ATOM 846 C CA . LEU A 1 105 ? -6.411 3.707 12.676 1.00 86.06 105 LEU A CA 1
ATOM 847 C C . LEU A 1 105 ? -6.839 4.293 14.027 1.00 86.06 105 LEU A C 1
ATOM 849 O O . LEU A 1 105 ? -7.328 3.570 14.902 1.00 86.06 105 LEU A O 1
ATOM 853 N N . LYS A 1 106 ? -6.668 5.604 14.217 1.00 81.69 106 LYS A N 1
ATOM 854 C CA . LYS A 1 106 ? -7.094 6.290 15.450 1.00 81.69 106 LYS A CA 1
ATOM 855 C C . LYS A 1 106 ? -8.568 6.694 15.403 1.00 81.69 106 LYS A C 1
ATOM 857 O O . LYS A 1 106 ? -9.196 6.893 16.448 1.00 81.69 106 LYS A O 1
ATOM 862 N N . SER A 1 107 ? -9.130 6.802 14.205 1.00 77.56 107 SER A N 1
ATOM 863 C CA . SER A 1 107 ? -10.514 7.202 13.975 1.00 77.56 107 SER A CA 1
ATOM 864 C C . SER A 1 107 ? -11.532 6.159 14.455 1.00 77.56 107 SER A C 1
ATOM 866 O O . SER A 1 107 ? -11.551 5.006 14.025 1.00 77.56 107 SER A O 1
ATOM 868 N N . LYS A 1 108 ? -12.453 6.578 15.337 1.00 73.75 108 LYS A N 1
ATOM 869 C CA . LYS A 1 108 ? -13.601 5.754 15.749 1.00 73.75 108 LYS A CA 1
ATOM 870 C C . LYS A 1 108 ? -14.521 5.570 14.539 1.00 73.75 108 LYS A C 1
ATOM 872 O O . LYS A 1 108 ? -15.056 6.559 14.055 1.00 73.75 108 LYS A O 1
ATOM 877 N N . ASN A 1 109 ? -14.715 4.326 14.103 1.00 83.06 109 ASN A N 1
ATOM 878 C CA . ASN A 1 109 ? -15.499 3.903 12.927 1.00 83.06 109 ASN A CA 1
ATOM 879 C C . ASN A 1 109 ? -14.751 3.900 11.584 1.00 83.06 109 ASN A C 1
ATOM 881 O O . ASN A 1 109 ? -15.398 3.680 10.559 1.00 83.06 109 ASN A O 1
ATOM 885 N N . ALA A 1 110 ? -13.432 4.107 11.579 1.00 86.00 110 ALA A N 1
ATOM 886 C CA . ALA A 1 110 ? -12.615 3.819 10.406 1.00 86.00 110 ALA A CA 1
ATOM 887 C C . ALA A 1 110 ? -12.163 2.352 10.421 1.00 86.00 110 ALA A C 1
ATOM 889 O O . ALA A 1 110 ? -11.829 1.811 11.479 1.00 86.00 110 ALA A O 1
ATOM 890 N N . SER A 1 111 ? -12.133 1.721 9.253 1.00 90.81 111 SER A N 1
ATOM 891 C CA . SER A 1 111 ? -11.558 0.389 9.068 1.00 90.81 111 SER A CA 1
ATOM 892 C C . SER A 1 111 ? -10.935 0.251 7.689 1.00 90.81 111 SER A C 1
ATOM 894 O O . SER A 1 111 ? -11.481 0.785 6.728 1.00 90.81 111 SER A O 1
ATOM 896 N N . TYR A 1 112 ? -9.859 -0.516 7.563 1.00 92.38 112 TYR A N 1
ATOM 897 C CA . TYR A 1 112 ? -9.367 -0.920 6.248 1.00 92.38 112 TYR A CA 1
ATOM 898 C C . TYR A 1 112 ? -10.284 -1.982 5.645 1.00 92.38 112 TYR A C 1
ATOM 900 O O . TYR A 1 112 ? -10.737 -2.891 6.350 1.00 92.38 112 TYR A O 1
ATOM 908 N N . ASP A 1 113 ? -10.536 -1.888 4.342 1.00 92.62 113 ASP A N 1
ATOM 909 C CA . ASP A 1 113 ? -11.106 -3.008 3.607 1.00 92.62 113 ASP A CA 1
ATOM 910 C C . ASP A 1 113 ? -10.019 -4.069 3.392 1.00 92.62 113 ASP A C 1
ATOM 912 O O . ASP A 1 113 ? -8.887 -3.781 3.001 1.00 92.62 113 ASP A O 1
ATOM 916 N N . LEU A 1 114 ? -10.365 -5.325 3.664 1.00 93.00 114 LEU A N 1
ATOM 917 C CA . LEU A 1 114 ? -9.494 -6.470 3.390 1.00 93.00 114 LEU A CA 1
ATOM 918 C C . LEU A 1 114 ? -9.581 -6.903 1.925 1.00 93.00 114 LEU A C 1
ATOM 920 O O . LEU A 1 114 ? -8.928 -7.865 1.515 1.00 93.00 114 LEU A O 1
ATOM 924 N N . CYS A 1 115 ? -10.430 -6.235 1.149 1.00 91.19 115 CYS A N 1
ATOM 925 C CA . CYS A 1 115 ? -10.421 -6.302 -0.288 1.00 91.19 115 CYS A CA 1
ATOM 926 C C . CYS A 1 115 ? -9.687 -5.112 -0.895 1.00 91.19 115 CYS A C 1
ATOM 928 O O . CYS A 1 115 ? -10.139 -3.979 -0.767 1.00 91.19 115 CYS A O 1
ATOM 930 N N . LEU A 1 116 ? -8.578 -5.384 -1.584 1.00 91.38 116 LEU A N 1
ATOM 931 C CA . LEU A 1 116 ? -7.848 -4.355 -2.312 1.00 91.38 116 LEU A CA 1
ATOM 932 C C . LEU A 1 116 ? -8.330 -4.249 -3.762 1.00 91.38 116 LEU A C 1
ATOM 934 O O . LEU A 1 116 ? -8.683 -5.255 -4.386 1.00 91.38 116 LEU A O 1
ATOM 938 N N . ASP A 1 117 ? -8.262 -3.040 -4.304 1.00 91.12 117 ASP A N 1
ATOM 939 C CA . ASP A 1 117 ? -8.402 -2.782 -5.732 1.00 91.12 117 ASP A CA 1
ATOM 940 C C . ASP A 1 117 ? -7.040 -2.973 -6.403 1.00 91.12 117 ASP A C 1
ATOM 942 O O . ASP A 1 117 ? -6.053 -2.384 -5.971 1.00 91.12 117 ASP A O 1
ATOM 946 N N . TYR A 1 118 ? -6.969 -3.794 -7.453 1.00 91.81 118 TYR A N 1
ATOM 947 C CA . TYR A 1 118 ? -5.732 -4.086 -8.181 1.00 91.81 118 TYR A CA 1
ATOM 948 C C . TYR A 1 118 ? -5.900 -3.820 -9.672 1.00 91.81 118 TYR A C 1
ATOM 950 O O . TYR A 1 118 ? -6.844 -4.311 -10.294 1.00 91.81 118 TYR A O 1
ATOM 958 N N . GLU A 1 119 ? -4.929 -3.132 -10.257 1.00 90.25 119 GLU A N 1
ATOM 959 C CA . GLU A 1 119 ? -4.852 -2.879 -11.685 1.00 90.25 119 GLU A CA 1
ATOM 960 C C . GLU A 1 119 ? -3.438 -3.155 -12.209 1.00 90.25 119 GLU A C 1
ATOM 962 O O . GLU A 1 119 ? -2.439 -2.650 -11.691 1.00 90.25 119 GLU A O 1
ATOM 967 N N . TYR A 1 120 ? -3.373 -3.955 -13.275 1.00 89.44 120 TYR A N 1
ATOM 968 C CA . TYR A 1 120 ? -2.201 -4.092 -14.131 1.00 89.44 120 TYR A CA 1
ATOM 969 C C . TYR A 1 120 ? -2.497 -3.381 -15.449 1.00 89.44 120 TYR A C 1
ATOM 971 O O . TYR A 1 120 ? -3.418 -3.773 -16.171 1.00 89.44 120 TYR A O 1
ATOM 979 N N . MET A 1 121 ? -1.710 -2.363 -15.782 1.00 88.12 121 MET A N 1
ATOM 980 C CA . MET A 1 121 ? -1.848 -1.615 -17.025 1.00 88.12 121 MET A CA 1
ATOM 981 C C . MET A 1 121 ? -0.593 -1.765 -17.882 1.00 88.12 121 MET A C 1
ATOM 983 O O . MET A 1 121 ? 0.489 -1.293 -17.536 1.00 88.12 121 MET A O 1
ATOM 987 N N . ASP A 1 122 ? -0.755 -2.376 -19.051 1.00 86.88 122 ASP A N 1
ATOM 988 C CA . ASP A 1 122 ? 0.261 -2.359 -20.096 1.00 86.88 122 ASP A CA 1
ATOM 989 C C . ASP A 1 122 ? 0.429 -0.938 -20.653 1.00 86.88 122 ASP A C 1
ATOM 991 O O . ASP A 1 122 ? -0.519 -0.360 -21.188 1.00 86.88 122 ASP A O 1
ATOM 995 N N . LEU A 1 123 ? 1.646 -0.394 -20.592 1.00 85.81 123 LEU A N 1
ATOM 996 C CA . LEU A 1 123 ? 1.988 0.891 -21.202 1.00 85.81 123 LEU A CA 1
ATOM 997 C C . LEU A 1 123 ? 2.707 0.691 -22.547 1.00 85.81 123 LEU A C 1
ATOM 999 O O . LEU A 1 123 ? 3.111 -0.421 -22.919 1.00 85.81 123 LEU A O 1
ATOM 1003 N N . GLU A 1 124 ? 2.858 1.786 -23.294 1.00 81.12 124 GLU A N 1
ATOM 1004 C CA . GLU A 1 124 ? 3.707 1.835 -24.488 1.00 81.12 124 GLU A CA 1
ATOM 1005 C C . GLU A 1 124 ? 5.202 1.723 -24.110 1.00 81.12 124 GLU A C 1
ATOM 1007 O O . GLU A 1 124 ? 5.588 1.994 -22.976 1.00 81.12 124 GLU A O 1
ATOM 1012 N N . GLN A 1 125 ? 6.060 1.352 -25.073 1.00 74.62 125 GLN A N 1
ATOM 1013 C CA . GLN A 1 125 ? 7.531 1.318 -24.923 1.00 74.62 125 GLN A CA 1
ATOM 1014 C C . GLN A 1 125 ? 8.082 0.306 -23.898 1.00 74.62 125 GLN A C 1
ATOM 1016 O O . GLN A 1 125 ? 9.049 0.597 -23.207 1.00 74.62 125 GLN A O 1
ATOM 1021 N N . ASP A 1 126 ? 7.504 -0.895 -23.825 1.00 84.81 126 ASP A N 1
ATOM 1022 C CA . ASP A 1 126 ? 7.966 -1.980 -22.941 1.00 84.81 126 ASP A CA 1
ATOM 1023 C C . ASP A 1 126 ? 7.894 -1.661 -21.435 1.00 84.81 126 ASP A C 1
ATOM 1025 O O . ASP A 1 126 ? 8.611 -2.269 -20.646 1.00 84.81 126 ASP A O 1
ATOM 1029 N N . TYR A 1 127 ? 6.985 -0.774 -21.016 1.00 86.56 127 TYR A N 1
ATOM 1030 C CA . TYR A 1 127 ? 6.690 -0.503 -19.602 1.00 86.56 127 TYR A CA 1
ATOM 1031 C C . TYR A 1 127 ? 5.316 -1.026 -19.184 1.00 86.56 127 TYR A C 1
ATOM 1033 O O . TYR A 1 127 ? 4.408 -1.151 -20.005 1.00 86.56 127 TYR A O 1
ATOM 1041 N N . TYR A 1 128 ? 5.128 -1.280 -17.896 1.00 87.31 128 TYR A N 1
ATOM 1042 C CA . TYR A 1 128 ? 3.813 -1.528 -17.307 1.00 87.31 128 TYR A CA 1
ATOM 1043 C C . TYR A 1 128 ? 3.663 -0.750 -16.001 1.00 87.31 128 TYR A C 1
ATOM 1045 O O . TYR A 1 128 ? 4.651 -0.422 -15.339 1.00 87.31 128 TYR A O 1
ATOM 1053 N N . LEU A 1 129 ? 2.416 -0.468 -15.640 1.00 89.12 129 LEU A N 1
ATOM 1054 C CA . LEU A 1 129 ? 2.043 0.141 -14.374 1.00 89.12 129 LEU A CA 1
ATOM 1055 C C . LEU A 1 129 ? 1.283 -0.877 -13.531 1.00 89.12 129 LEU A C 1
ATOM 1057 O O . LEU A 1 129 ? 0.310 -1.476 -13.988 1.00 89.12 129 LEU A O 1
ATOM 1061 N N . LEU A 1 130 ? 1.728 -1.053 -12.298 1.00 90.06 130 LEU A N 1
ATOM 1062 C CA . LEU A 1 130 ? 1.005 -1.763 -11.257 1.00 90.06 130 LEU A CA 1
ATOM 1063 C C . LEU A 1 130 ? 0.424 -0.733 -10.306 1.00 90.06 130 LEU A C 1
ATOM 1065 O O . LEU A 1 130 ? 1.173 0.067 -9.745 1.00 90.06 130 LEU A O 1
ATOM 1069 N N . THR A 1 131 ? -0.879 -0.791 -10.078 1.00 90.50 131 THR A N 1
ATOM 1070 C CA . THR A 1 131 ? -1.527 0.006 -9.043 1.00 90.50 131 THR A CA 1
ATOM 1071 C C . THR A 1 131 ? -2.332 -0.916 -8.153 1.00 90.50 131 THR A C 1
ATOM 1073 O O . THR A 1 131 ? -3.108 -1.739 -8.631 1.00 90.50 131 THR A O 1
ATOM 1076 N N . PHE A 1 132 ? -2.145 -0.789 -6.845 1.00 91.56 132 PHE A N 1
ATOM 1077 C CA . PHE A 1 132 ? -3.032 -1.419 -5.882 1.00 91.56 132 PHE A CA 1
ATOM 1078 C C . PHE A 1 132 ? -3.422 -0.430 -4.798 1.00 91.56 132 PHE A C 1
ATOM 1080 O O . PHE A 1 132 ? -2.608 0.387 -4.370 1.00 91.56 132 PHE A O 1
ATOM 1087 N N . SER A 1 133 ? -4.682 -0.484 -4.387 1.00 92.19 133 SER A N 1
ATOM 1088 C CA . SER A 1 133 ? -5.259 0.432 -3.415 1.00 92.19 133 SER A CA 1
ATOM 1089 C C . SER A 1 133 ? -5.967 -0.349 -2.323 1.00 92.19 133 SER A C 1
ATOM 1091 O O . SER A 1 133 ? -6.753 -1.247 -2.619 1.00 92.19 133 SER A O 1
ATOM 1093 N N . ILE A 1 134 ? -5.660 -0.035 -1.066 1.00 93.56 134 ILE A N 1
ATOM 1094 C CA . ILE A 1 134 ? -6.360 -0.569 0.103 1.00 93.56 134 ILE A CA 1
ATOM 1095 C C . ILE A 1 134 ? -7.376 0.491 0.541 1.00 93.56 134 ILE A C 1
ATOM 1097 O O . ILE A 1 134 ? -6.962 1.547 1.038 1.00 93.56 134 ILE A O 1
ATOM 1101 N N . PRO A 1 135 ? -8.683 0.231 0.375 1.00 92.19 135 PRO A N 1
ATOM 1102 C CA . PRO A 1 135 ? -9.713 1.183 0.750 1.00 92.19 135 PRO A CA 1
ATOM 1103 C C . PRO A 1 135 ? -9.755 1.461 2.253 1.00 92.19 135 PRO A C 1
ATOM 1105 O O . PRO A 1 135 ? -9.639 0.541 3.070 1.00 92.19 135 PRO A O 1
ATOM 1108 N N . VAL A 1 136 ? -10.009 2.716 2.621 1.00 89.38 136 VAL A N 1
ATOM 1109 C CA . VAL A 1 136 ? -10.371 3.100 3.990 1.00 89.38 136 VAL A CA 1
ATOM 1110 C C . VAL A 1 136 ? -11.874 3.345 4.054 1.00 89.38 136 VAL A C 1
ATOM 1112 O O . VAL A 1 136 ? -12.436 4.204 3.378 1.00 89.38 136 VAL A O 1
ATOM 1115 N N . LEU A 1 137 ? -12.548 2.560 4.886 1.00 89.12 137 LEU A N 1
ATOM 1116 C CA . LEU A 1 137 ? -13.988 2.618 5.082 1.00 89.12 137 LEU A CA 1
ATOM 1117 C C . LEU A 1 137 ? -14.305 3.464 6.313 1.00 89.12 137 LEU A C 1
ATOM 1119 O O . LEU A 1 137 ? -13.823 3.171 7.406 1.00 89.12 137 LEU A O 1
ATOM 1123 N N . ILE A 1 138 ? -15.179 4.456 6.158 1.00 85.62 138 ILE A N 1
ATOM 1124 C CA . ILE A 1 138 ? -15.771 5.215 7.263 1.00 85.62 138 ILE A CA 1
ATOM 1125 C C . ILE A 1 138 ? -17.214 4.748 7.417 1.00 85.62 138 ILE A C 1
ATOM 1127 O O . ILE A 1 138 ? -17.991 4.778 6.465 1.00 85.62 138 ILE A O 1
ATOM 1131 N N . GLU A 1 139 ? -17.564 4.245 8.602 1.00 83.88 139 GLU A N 1
ATOM 1132 C CA . GLU A 1 139 ? -18.876 3.621 8.853 1.00 83.88 139 GLU A CA 1
ATOM 1133 C C . GLU A 1 139 ? -19.193 2.465 7.876 1.00 83.88 139 GLU A C 1
ATOM 1135 O O . GLU A 1 139 ? -20.348 2.197 7.546 1.00 83.88 139 GLU A O 1
ATOM 1140 N N . GLY A 1 140 ? -18.153 1.755 7.419 1.00 81.06 140 GLY A N 1
ATOM 1141 C CA . GLY A 1 140 ? -18.275 0.618 6.502 1.00 81.06 140 GLY A CA 1
ATOM 1142 C C . GLY A 1 140 ? -18.461 0.991 5.028 1.00 81.06 140 GLY A C 1
ATOM 1143 O O . GLY A 1 140 ? -18.760 0.113 4.222 1.00 81.06 140 GLY A O 1
ATOM 1144 N N . VAL A 1 141 ? -18.287 2.263 4.660 1.00 81.94 141 VAL A N 1
ATOM 1145 C CA . VAL A 1 141 ? -18.382 2.737 3.273 1.00 81.94 141 VAL A CA 1
ATOM 1146 C C . VAL A 1 141 ? -17.095 3.463 2.887 1.00 81.94 141 VAL A C 1
ATOM 1148 O O . VAL A 1 141 ? -16.604 4.290 3.651 1.00 81.94 141 VAL A O 1
ATOM 1151 N N . ASN A 1 142 ? -16.562 3.198 1.690 1.00 81.38 142 ASN A N 1
ATOM 1152 C CA . ASN A 1 142 ? -15.503 4.034 1.123 1.00 81.38 142 ASN A CA 1
ATOM 1153 C C . ASN A 1 142 ? -16.132 5.354 0.650 1.00 81.38 142 ASN A C 1
ATOM 1155 O O . ASN A 1 142 ? -16.721 5.433 -0.432 1.00 81.38 142 ASN A O 1
ATOM 1159 N N . THR A 1 143 ? -16.072 6.374 1.502 1.00 71.25 143 THR A N 1
ATOM 1160 C CA . THR A 1 143 ? -16.612 7.706 1.211 1.00 71.25 143 THR A CA 1
ATOM 1161 C C . THR A 1 143 ? -15.603 8.608 0.509 1.00 71.25 143 THR A C 1
ATOM 1163 O O . THR A 1 143 ? -16.012 9.539 -0.188 1.00 71.25 143 THR A O 1
ATOM 1166 N N . THR A 1 144 ? -14.304 8.339 0.674 1.00 74.38 144 THR A N 1
ATOM 1167 C CA . THR A 1 144 ? -13.233 9.265 0.306 1.00 74.38 144 THR A CA 1
ATOM 1168 C C . THR A 1 144 ? -12.024 8.512 -0.247 1.00 74.38 144 THR A C 1
ATOM 1170 O O . THR A 1 144 ? -11.158 8.068 0.495 1.00 74.38 144 THR A O 1
ATOM 1173 N N . LYS A 1 145 ? -11.879 8.479 -1.576 1.00 75.31 145 LYS A N 1
ATOM 1174 C CA . LYS A 1 145 ? -10.731 7.819 -2.231 1.00 75.31 145 LYS A CA 1
ATOM 1175 C C . LYS A 1 145 ? -9.355 8.404 -1.880 1.00 75.31 145 LYS A C 1
ATOM 1177 O O . LYS A 1 145 ? -8.336 7.786 -2.148 1.00 75.31 145 LYS A O 1
ATOM 1182 N N . GLN A 1 146 ? -9.309 9.625 -1.346 1.00 73.38 146 GLN A N 1
ATOM 1183 C CA . GLN A 1 146 ? -8.062 10.269 -0.905 1.00 73.38 146 GLN A CA 1
ATOM 1184 C C . GLN A 1 146 ? -7.539 9.685 0.416 1.00 73.38 146 GLN A C 1
ATOM 1186 O O . GLN A 1 146 ? -6.373 9.890 0.761 1.00 73.38 146 GLN A O 1
A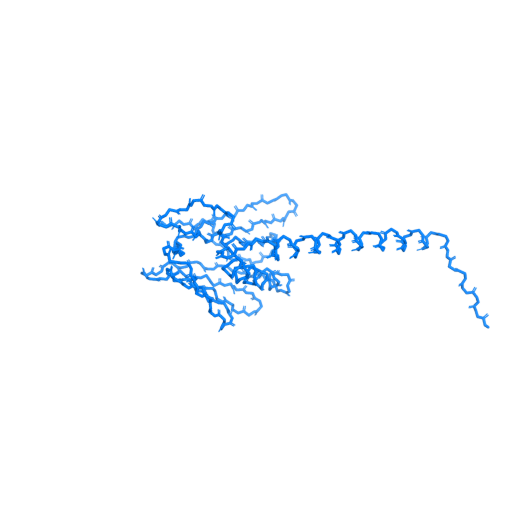TOM 1191 N N . ASP A 1 147 ? -8.396 8.963 1.140 1.00 76.62 147 ASP A N 1
ATOM 1192 C CA . ASP A 1 147 ? -8.029 8.276 2.372 1.00 76.62 147 ASP A CA 1
ATOM 1193 C C . ASP A 1 147 ? -7.486 6.866 2.123 1.00 76.62 147 ASP A C 1
ATOM 1195 O O . ASP A 1 147 ? -6.824 6.307 2.996 1.00 76.62 147 ASP A O 1
ATOM 1199 N N . ASP A 1 148 ? -7.683 6.332 0.917 1.00 87.44 148 ASP A N 1
ATOM 1200 C CA . ASP A 1 148 ? -7.213 5.010 0.517 1.00 87.44 148 ASP A CA 1
ATOM 1201 C C . ASP A 1 148 ? -5.680 4.958 0.414 1.00 87.44 148 ASP A C 1
ATOM 1203 O O . ASP A 1 148 ? -5.013 5.903 -0.024 1.00 87.44 148 ASP A O 1
ATOM 1207 N N . LEU A 1 149 ? -5.102 3.810 0.768 1.00 89.88 149 LEU A N 1
ATOM 1208 C CA . LEU A 1 149 ? -3.669 3.574 0.621 1.00 89.88 149 LEU A CA 1
ATOM 1209 C C . LEU A 1 149 ? -3.393 3.063 -0.781 1.00 89.88 149 LEU A C 1
ATOM 1211 O O . LEU A 1 149 ? -3.490 1.866 -1.042 1.00 89.88 149 LEU A O 1
ATOM 1215 N N . THR A 1 150 ? -3.065 3.988 -1.678 1.00 90.25 150 THR A N 1
ATOM 1216 C CA . THR A 1 150 ? -2.769 3.682 -3.078 1.00 90.25 150 THR A CA 1
ATOM 1217 C C . THR A 1 150 ? -1.268 3.632 -3.310 1.00 90.25 150 THR A C 1
ATOM 1219 O O . THR A 1 150 ? -0.560 4.587 -3.005 1.00 90.25 150 THR A O 1
ATOM 1222 N N . PHE A 1 151 ? -0.805 2.539 -3.905 1.00 90.00 151 PHE A N 1
ATOM 1223 C CA . PHE A 1 151 ? 0.591 2.307 -4.248 1.00 90.00 151 PHE A CA 1
ATOM 12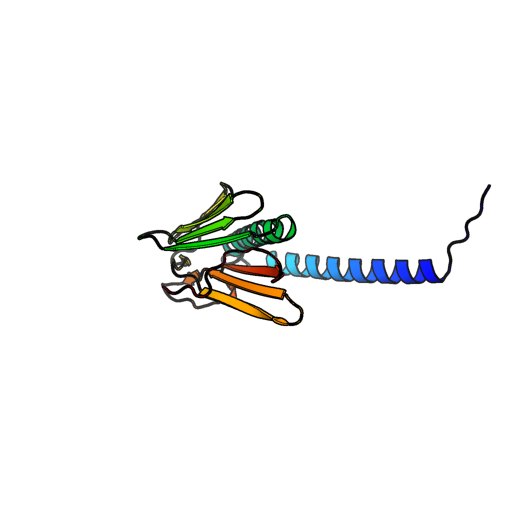24 C C . PHE A 1 151 ? 0.720 2.106 -5.749 1.00 90.00 151 PHE A C 1
ATOM 1226 O O . PHE A 1 151 ? -0.096 1.413 -6.362 1.00 90.00 151 PHE A O 1
ATOM 1233 N N . THR A 1 152 ? 1.754 2.703 -6.338 1.00 90.19 152 THR A N 1
ATOM 1234 C CA . THR A 1 152 ? 2.011 2.610 -7.775 1.00 90.19 152 THR A CA 1
ATOM 1235 C C . THR A 1 152 ? 3.450 2.195 -8.042 1.00 90.19 152 THR A C 1
ATOM 1237 O O . THR A 1 152 ? 4.382 2.765 -7.483 1.00 90.19 152 THR A O 1
ATOM 1240 N N . TYR A 1 153 ? 3.628 1.221 -8.931 1.00 89.38 153 TYR A N 1
ATOM 1241 C CA . TYR A 1 153 ? 4.931 0.739 -9.371 1.00 89.38 153 TYR A CA 1
ATOM 1242 C C . TYR A 1 153 ? 5.028 0.765 -10.899 1.00 89.38 153 TYR A C 1
ATOM 1244 O O . TYR A 1 153 ? 4.139 0.272 -11.593 1.00 89.38 153 TYR A O 1
ATOM 1252 N N . LEU A 1 154 ? 6.116 1.334 -11.420 1.00 88.69 154 LEU A N 1
ATOM 1253 C CA . LEU A 1 154 ? 6.437 1.378 -12.847 1.00 88.69 154 LEU A CA 1
ATOM 1254 C C . LEU A 1 154 ? 7.595 0.414 -13.120 1.00 88.69 154 LEU A C 1
ATOM 1256 O O . LEU A 1 154 ? 8.694 0.629 -12.612 1.00 88.69 154 LEU A O 1
ATOM 1260 N N . GLY A 1 155 ? 7.363 -0.606 -13.945 1.00 84.12 155 GLY A N 1
ATOM 1261 C CA . GLY A 1 155 ? 8.381 -1.608 -14.278 1.00 84.12 155 GLY A CA 1
ATOM 1262 C C . GLY A 1 155 ? 8.536 -1.857 -15.777 1.00 84.12 155 GLY A C 1
ATOM 1263 O O . GLY A 1 155 ? 7.790 -1.300 -16.589 1.00 84.12 155 GLY A O 1
ATOM 1264 N N . MET A 1 156 ? 9.524 -2.680 -16.152 1.00 85.44 156 MET A N 1
ATOM 1265 C CA . MET A 1 156 ? 9.873 -2.970 -17.548 1.00 85.44 156 MET A CA 1
ATOM 1266 C C . MET A 1 156 ? 9.468 -4.399 -17.957 1.00 85.44 156 MET A C 1
ATOM 1268 O O . MET A 1 156 ? 9.718 -5.377 -17.262 1.00 85.44 156 MET A O 1
ATOM 1272 N N . LYS A 1 157 ? 8.830 -4.557 -19.123 1.00 78.25 157 LYS A N 1
ATOM 1273 C CA . LYS A 1 157 ? 8.240 -5.827 -19.606 1.00 78.25 157 LYS A CA 1
ATOM 1274 C C . LYS A 1 157 ? 9.262 -6.911 -19.952 1.00 78.25 157 LYS A C 1
ATOM 1276 O O . LYS A 1 157 ? 8.897 -8.071 -20.113 1.00 78.25 157 LYS A O 1
ATOM 1281 N N . ASN A 1 158 ? 10.524 -6.541 -20.139 1.00 69.12 158 ASN A N 1
ATOM 1282 C CA . ASN A 1 158 ? 11.603 -7.466 -20.484 1.00 69.12 158 ASN A CA 1
ATOM 1283 C C . ASN A 1 158 ? 12.171 -8.217 -19.264 1.00 69.12 158 ASN A C 1
ATOM 1285 O O . ASN A 1 158 ? 13.093 -9.020 -19.421 1.00 69.12 158 ASN A O 1
ATOM 1289 N N . GLU A 1 159 ? 11.622 -7.981 -18.075 1.00 69.19 159 GLU A N 1
ATOM 1290 C CA . GLU A 1 159 ? 12.038 -8.607 -16.826 1.00 69.19 159 GLU A CA 1
ATOM 1291 C C . GLU A 1 159 ? 11.177 -9.839 -16.526 1.00 69.19 159 GLU A C 1
ATOM 1293 O O . GLU A 1 159 ? 9.969 -9.869 -16.766 1.00 69.19 159 GLU A O 1
ATOM 1298 N N . ASN A 1 160 ? 11.813 -10.893 -16.011 1.00 63.88 160 ASN A N 1
ATOM 1299 C CA . ASN A 1 160 ? 11.151 -12.161 -15.714 1.00 63.88 160 ASN A CA 1
ATOM 1300 C C . ASN A 1 160 ? 10.384 -12.045 -14.389 1.00 63.88 160 ASN A C 1
ATOM 1302 O O . ASN A 1 160 ? 10.846 -12.507 -13.347 1.00 63.88 160 ASN A O 1
ATOM 1306 N N . THR A 1 161 ? 9.244 -11.365 -14.444 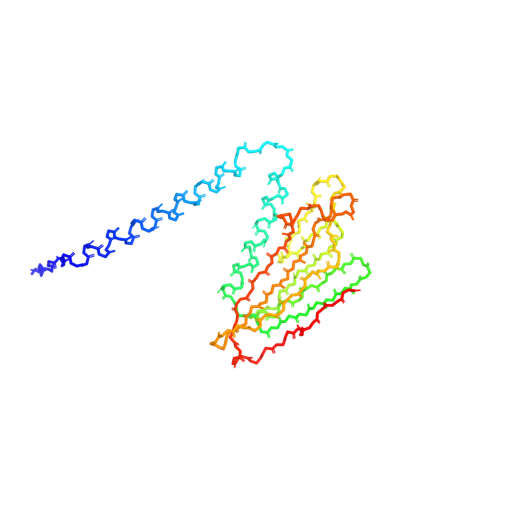1.00 75.75 161 THR A N 1
ATOM 1307 C CA . THR A 1 161 ? 8.457 -10.945 -13.285 1.00 75.75 161 THR A CA 1
ATOM 1308 C C . THR A 1 161 ? 7.182 -11.772 -13.138 1.00 75.75 161 THR A C 1
ATOM 1310 O O . THR A 1 161 ? 6.655 -12.324 -14.107 1.00 75.75 161 THR A O 1
ATOM 1313 N N . SER A 1 162 ? 6.685 -11.899 -11.907 1.00 78.06 162 SER A N 1
ATOM 1314 C CA . SER A 1 162 ? 5.466 -12.658 -11.601 1.00 78.06 162 SER A CA 1
ATOM 1315 C C . SER A 1 162 ? 4.456 -11.786 -10.861 1.00 78.06 162 SER A C 1
ATOM 1317 O O . SER A 1 162 ? 4.487 -11.698 -9.631 1.00 78.06 162 SER A O 1
ATOM 1319 N N . TYR A 1 163 ? 3.523 -11.190 -11.605 1.00 81.75 163 TYR A N 1
ATOM 1320 C CA . TYR A 1 163 ? 2.400 -10.431 -11.050 1.00 81.75 163 TYR A CA 1
ATOM 1321 C C . TYR A 1 163 ? 1.066 -11.127 -11.334 1.00 81.75 163 TYR A C 1
ATOM 1323 O O . TYR A 1 163 ? 0.916 -11.765 -12.383 1.00 81.75 163 TYR A O 1
ATOM 1331 N N . PRO A 1 164 ? 0.076 -11.020 -10.432 1.00 76.75 164 PRO A N 1
ATOM 1332 C CA . PRO A 1 164 ? -1.274 -11.463 -10.734 1.00 76.75 164 PRO A CA 1
ATOM 1333 C C . PRO A 1 164 ? -1.815 -10.631 -11.901 1.00 76.75 164 PRO A C 1
ATOM 1335 O O . PRO A 1 164 ? -1.828 -9.416 -11.841 1.00 76.75 164 PRO A O 1
ATOM 1338 N N . SER A 1 165 ? -2.273 -11.268 -12.975 1.00 67.88 165 SER A N 1
ATOM 1339 C CA . SER A 1 165 ? -2.887 -10.547 -14.106 1.00 67.88 165 SER A CA 1
ATOM 1340 C C . SER A 1 165 ? -4.229 -9.913 -13.731 1.00 67.88 165 SER A C 1
ATOM 1342 O O . SER A 1 165 ? -4.621 -8.889 -14.280 1.00 67.88 165 SER A O 1
ATOM 1344 N N . THR A 1 166 ? -4.922 -10.523 -12.773 1.00 67.12 166 THR A N 1
ATOM 1345 C CA . THR A 1 166 ? -6.151 -10.025 -12.164 1.00 67.12 166 THR A CA 1
ATOM 1346 C C . THR A 1 166 ? -6.177 -10.451 -10.707 1.00 67.12 166 THR A C 1
ATOM 1348 O O . THR A 1 166 ? -5.809 -11.586 -10.390 1.00 67.12 166 THR A O 1
ATOM 1351 N N . TYR A 1 167 ? -6.682 -9.587 -9.838 1.00 77.62 167 TYR A N 1
ATOM 1352 C CA . TYR A 1 167 ? -7.050 -9.939 -8.475 1.00 77.62 167 TYR A CA 1
ATOM 1353 C C . TYR A 1 167 ? -8.513 -9.562 -8.267 1.00 77.62 167 TYR A C 1
ATOM 1355 O O . TYR A 1 167 ? -8.981 -8.539 -8.762 1.00 77.62 167 TYR A O 1
ATOM 1363 N N . THR A 1 168 ? -9.256 -10.436 -7.605 1.00 74.00 168 THR A N 1
ATOM 1364 C CA . THR A 1 168 ? -10.666 -10.217 -7.291 1.00 74.00 168 THR A CA 1
ATOM 1365 C C . THR A 1 168 ? -10.902 -10.763 -5.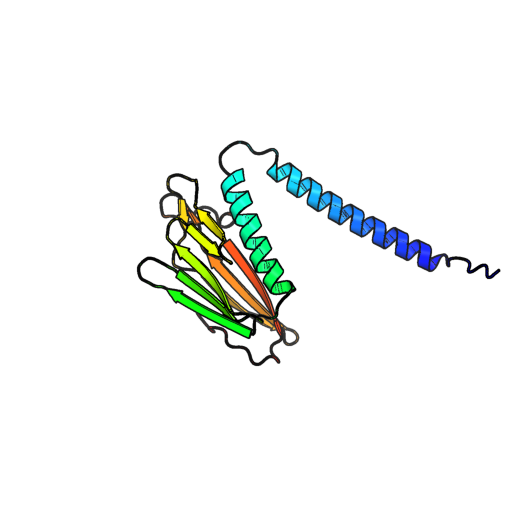899 1.00 74.00 168 THR A C 1
ATOM 1367 O O . THR A 1 168 ? -10.467 -11.877 -5.590 1.00 74.00 168 THR A O 1
ATOM 1370 N N . CYS A 1 169 ? -11.585 -9.980 -5.077 1.00 72.50 169 CYS A N 1
ATOM 1371 C CA . CYS A 1 169 ? -12.263 -10.496 -3.899 1.00 72.50 169 CYS A CA 1
ATOM 1372 C C . CYS A 1 169 ? -13.661 -11.002 -4.273 1.00 72.50 169 CYS A C 1
ATOM 1374 O O . CYS A 1 169 ? -14.182 -11.794 -3.466 1.00 72.50 169 CYS A O 1
#

Secondary structure (DSSP, 8-state):
----PPPHHHHHHHHHHHHHHHHHHHHHHHHHHHHHHS-SSSHHHHHHHHHHHHHHHHHHHHS---EEEEEE-SSEEEEEEESSSEEEEEEESSEEEETTEEEE--STTEEE-SSPEEEEEEPSTTEEEEEEEEPEEETTB---TTSSEEEEEEEETTS--B--S----

Foldseek 3Di:
DDPPDDDPVNVVVVVVVVVVVVVVVVVVVVVVVVLVPDDDDCNPLVVVLVVVQVVVQVLLVVWPFQEWDWDQDPFWIWIWGPTVDIWIWIFGQFWIDTPNDIDGDPDDQKTKDSDKDWDWADDPPQKIKTKIWTAIDRNHHRPDSVSINIHMHMDGNVHNGYYDNDDDD

pLDDT: mean 81.94, std 12.77, range [37.06, 96.0]